Protein AF-A0A643KAF9-F1 (afdb_monomer_lite)

Radius of gyration: 13.21 Å; chains: 1; bounding box: 36×26×35 Å

pLDDT: mean 80.96, std 15.15, range [33.72, 95.19]

Sequence (92 aa):
MNTATFPSKPDVERRLRPGRDVLTKTIVDLAMELDVDPRAQSKRLQDVIDLDALYALVKDPDEPETDIQVSFRIWDITYVVTPTSVAATKLH

Secondary structure (DSSP, 8-state):
-------SS-SEEEEPPSSTTHHHHHHHHHHHHTT--GGG-SS-GGGTS-HHHHHHHHS-SSS--TT--EEEEETTEEEEE-SSEEEEEE--

Structure (mmCIF, N/CA/C/O backbone):
data_AF-A0A643KAF9-F1
#
_entry.id   AF-A0A643KAF9-F1
#
loop_
_atom_site.group_PDB
_atom_site.id
_atom_site.type_symbol
_atom_site.label_atom_id
_atom_site.label_alt_id
_atom_site.label_comp_id
_atom_site.label_asym_id
_atom_site.label_entity_id
_atom_site.label_seq_id
_atom_site.pdbx_PDB_ins_code
_atom_site.Cartn_x
_atom_site.Cartn_y
_atom_site.Cartn_z
_atom_site.occupancy
_atom_site.B_iso_or_equiv
_atom_site.auth_seq_id
_atom_site.auth_comp_id
_atom_site.auth_asym_id
_atom_site.auth_atom_id
_atom_site.pdbx_PDB_model_num
ATOM 1 N N . MET A 1 1 ? -24.292 7.479 -19.432 1.00 33.84 1 MET A N 1
ATOM 2 C CA . MET A 1 1 ? -22.836 7.705 -19.324 1.00 33.84 1 MET A CA 1
ATOM 3 C C . MET A 1 1 ? -22.490 7.581 -17.852 1.00 33.84 1 MET A C 1
ATOM 5 O O . MET A 1 1 ? -22.858 8.466 -17.094 1.00 33.84 1 MET A O 1
ATOM 9 N N . ASN A 1 2 ? -21.919 6.452 -17.427 1.00 33.72 2 ASN A N 1
ATOM 10 C CA . ASN A 1 2 ? -21.520 6.271 -16.032 1.00 33.72 2 ASN A CA 1
ATOM 11 C C . ASN A 1 2 ? -20.208 7.021 -15.821 1.00 33.72 2 ASN A C 1
ATOM 13 O O . ASN A 1 2 ? -19.167 6.606 -16.323 1.00 33.72 2 ASN A O 1
ATOM 17 N N . THR A 1 3 ? -20.275 8.150 -15.126 1.00 37.72 3 THR A N 1
ATOM 18 C CA . THR A 1 3 ? -19.099 8.826 -14.590 1.00 37.72 3 THR A CA 1
ATOM 19 C C . THR A 1 3 ? -18.497 7.901 -13.544 1.00 37.72 3 THR A C 1
ATOM 21 O O . THR A 1 3 ? -19.066 7.732 -12.467 1.00 37.72 3 THR A O 1
ATOM 24 N N . ALA A 1 4 ? -17.381 7.256 -13.877 1.00 40.31 4 ALA A N 1
ATOM 25 C CA . ALA A 1 4 ? -16.521 6.666 -12.869 1.00 40.31 4 ALA A CA 1
ATOM 26 C C . ALA A 1 4 ? -16.087 7.812 -11.949 1.00 40.31 4 ALA A C 1
ATOM 28 O O . ALA A 1 4 ? -15.280 8.659 -12.327 1.00 40.31 4 ALA A O 1
ATOM 29 N N . THR A 1 5 ? -16.721 7.908 -10.784 1.00 42.59 5 THR A N 1
ATOM 30 C CA . THR A 1 5 ? -16.345 8.844 -9.734 1.00 42.59 5 THR A CA 1
ATOM 31 C C . THR A 1 5 ? -15.006 8.364 -9.192 1.00 42.59 5 THR A C 1
ATOM 33 O O . THR A 1 5 ? -14.955 7.542 -8.279 1.00 42.59 5 THR A O 1
ATOM 36 N N . PHE A 1 6 ? -13.910 8.808 -9.806 1.00 48.53 6 PHE A N 1
ATOM 37 C CA . PHE A 1 6 ? -12.597 8.723 -9.182 1.00 48.53 6 PHE A CA 1
ATOM 38 C C . PHE A 1 6 ? -12.713 9.456 -7.843 1.00 48.53 6 PHE A C 1
ATOM 40 O O . PHE A 1 6 ? -13.230 10.580 -7.833 1.00 48.53 6 PHE A O 1
ATOM 47 N N . PRO A 1 7 ? -12.332 8.845 -6.709 1.00 51.44 7 PRO A N 1
ATOM 48 C CA . PRO A 1 7 ? -12.333 9.581 -5.464 1.00 51.44 7 PRO A CA 1
ATOM 49 C C . PRO A 1 7 ? -11.453 10.821 -5.636 1.00 51.44 7 PRO A C 1
ATOM 51 O O . PRO A 1 7 ? -10.453 10.810 -6.361 1.00 51.44 7 PRO A O 1
ATOM 54 N N . SER A 1 8 ? -11.902 11.898 -5.000 1.00 59.44 8 SER A N 1
ATOM 55 C CA . SER A 1 8 ? -11.153 13.112 -4.713 1.00 59.44 8 SER A CA 1
ATOM 56 C C . SER A 1 8 ? -9.668 12.813 -4.507 1.00 59.44 8 SER A C 1
ATOM 58 O O . SER A 1 8 ? -9.333 11.775 -3.944 1.00 59.44 8 SER A O 1
ATOM 60 N N . LYS A 1 9 ? -8.806 13.722 -4.979 1.00 72.62 9 LYS A N 1
ATOM 61 C CA . LYS A 1 9 ? -7.346 13.735 -4.781 1.00 72.62 9 LYS A CA 1
ATOM 62 C C . LYS A 1 9 ? -6.908 12.880 -3.572 1.00 72.62 9 LYS A C 1
ATOM 64 O O . LYS A 1 9 ? -7.415 13.143 -2.482 1.00 72.62 9 LYS A O 1
ATOM 69 N N . PRO A 1 10 ? -5.989 11.911 -3.746 1.00 82.06 10 PRO A N 1
ATOM 70 C CA . PRO A 1 10 ? -5.621 11.007 -2.665 1.00 82.06 10 PRO A CA 1
ATOM 71 C C . PRO A 1 10 ? -5.073 11.780 -1.466 1.00 82.06 10 PRO A C 1
ATOM 73 O O . PRO A 1 1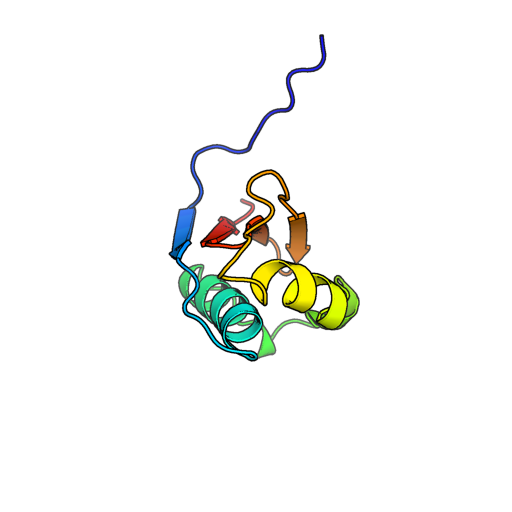0 ? -4.399 12.799 -1.645 1.00 82.06 10 PRO A O 1
ATOM 76 N N . ASP A 1 11 ? -5.338 11.273 -0.262 1.00 88.88 11 ASP A N 1
ATOM 77 C CA . ASP A 1 11 ? -4.825 11.862 0.978 1.00 88.88 11 ASP A CA 1
ATOM 78 C C . ASP A 1 11 ? -3.295 11.841 0.999 1.00 88.88 11 ASP A C 1
ATOM 80 O O . ASP A 1 11 ? -2.654 12.800 1.428 1.00 88.88 11 ASP A O 1
ATOM 84 N N . VAL A 1 12 ? -2.704 10.762 0.475 1.00 92.75 12 VAL A N 1
ATOM 85 C CA . VAL A 1 12 ? -1.256 10.604 0.351 1.00 92.75 12 VAL A CA 1
ATOM 86 C C . VAL A 1 12 ? -0.893 9.840 -0.923 1.00 92.75 12 VAL A C 1
ATOM 88 O O . VAL A 1 12 ? -1.566 8.889 -1.321 1.00 92.75 12 VAL A O 1
ATOM 91 N N . GLU A 1 13 ? 0.200 10.245 -1.570 1.00 92.81 13 GLU A N 1
ATOM 92 C CA . GLU A 1 13 ? 0.787 9.556 -2.720 1.00 92.81 13 GLU A CA 1
ATOM 93 C C . GLU A 1 13 ? 2.304 9.436 -2.547 1.00 92.81 13 GLU A C 1
ATOM 95 O O . GLU A 1 13 ? 2.984 10.385 -2.148 1.00 92.81 13 GLU A O 1
ATOM 100 N N . ARG A 1 14 ? 2.853 8.264 -2.874 1.00 92.75 14 ARG A N 1
ATOM 101 C CA . ARG A 1 14 ? 4.286 7.987 -2.800 1.00 92.75 14 ARG A CA 1
ATOM 102 C C . ARG A 1 14 ? 4.784 7.342 -4.082 1.00 92.75 14 ARG A C 1
ATOM 104 O O . ARG A 1 14 ? 4.260 6.324 -4.523 1.00 92.75 14 ARG A O 1
ATOM 111 N N . ARG A 1 15 ? 5.854 7.906 -4.648 1.00 89.50 15 ARG A N 1
ATOM 112 C CA . ARG A 1 15 ? 6.581 7.273 -5.754 1.00 89.50 15 ARG A CA 1
ATOM 113 C C . ARG A 1 15 ? 7.318 6.035 -5.263 1.00 89.50 15 ARG A C 1
ATOM 115 O O . ARG A 1 15 ? 7.998 6.078 -4.233 1.00 89.50 15 ARG A O 1
ATOM 122 N N . LEU A 1 16 ? 7.202 4.960 -6.025 1.00 85.19 16 LEU A N 1
ATOM 123 C CA . LEU A 1 16 ? 7.905 3.716 -5.774 1.00 85.19 16 LEU A CA 1
ATOM 124 C C . LEU A 1 16 ? 9.374 3.877 -6.158 1.00 85.19 16 LEU A C 1
ATOM 126 O O . LEU A 1 16 ? 9.725 4.500 -7.160 1.00 85.19 16 LEU A O 1
ATOM 130 N N . ARG A 1 17 ? 10.245 3.329 -5.315 1.00 79.25 17 ARG A N 1
ATOM 131 C CA . ARG A 1 17 ? 11.657 3.142 -5.647 1.00 79.25 17 ARG A CA 1
ATOM 132 C C . ARG A 1 17 ? 11.842 1.735 -6.221 1.00 79.25 17 ARG A C 1
ATOM 134 O O . ARG A 1 17 ? 11.090 0.840 -5.836 1.00 79.25 17 ARG A O 1
ATOM 141 N N . PRO A 1 18 ? 12.857 1.513 -7.067 1.00 69.19 18 PRO A N 1
ATOM 142 C CA . PRO A 1 18 ? 13.204 0.170 -7.509 1.00 69.19 18 PRO A CA 1
ATOM 143 C C . PRO A 1 18 ? 13.489 -0.738 -6.306 1.00 69.19 18 PRO A C 1
ATOM 145 O O . PRO A 1 18 ? 14.201 -0.340 -5.380 1.00 69.19 18 PRO A O 1
ATOM 148 N N . GLY A 1 19 ? 12.950 -1.956 -6.320 1.00 68.69 19 GLY A N 1
ATOM 149 C CA . GLY A 1 19 ? 13.246 -2.972 -5.310 1.00 68.69 19 GLY A CA 1
ATOM 150 C C . GLY A 1 19 ? 12.063 -3.883 -4.992 1.00 68.69 19 GLY A C 1
ATOM 151 O O . GLY A 1 19 ? 10.919 -3.442 -4.917 1.00 68.69 19 GLY A O 1
ATOM 152 N N . ARG A 1 20 ? 12.363 -5.166 -4.760 1.00 65.94 20 ARG A N 1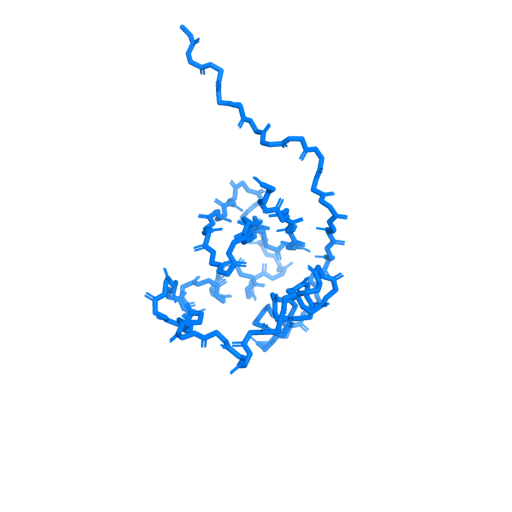
ATOM 153 C CA . ARG A 1 20 ? 11.363 -6.233 -4.601 1.00 65.94 20 ARG A CA 1
ATOM 154 C C . ARG A 1 20 ? 10.386 -5.991 -3.452 1.00 65.94 20 ARG A C 1
ATOM 156 O O . ARG A 1 20 ? 9.212 -6.246 -3.628 1.00 65.94 20 ARG A O 1
ATOM 163 N N . ASP A 1 21 ? 10.837 -5.457 -2.320 1.00 74.56 21 ASP A N 1
ATOM 164 C CA . ASP A 1 21 ? 9.984 -5.295 -1.129 1.00 74.56 21 ASP A CA 1
ATOM 165 C C . ASP A 1 21 ? 9.439 -3.866 -0.956 1.00 74.56 21 ASP A C 1
ATOM 167 O O . ASP A 1 21 ? 8.795 -3.545 0.048 1.00 74.56 21 ASP A O 1
ATOM 171 N N . VAL A 1 22 ? 9.699 -2.974 -1.921 1.00 83.62 22 VAL A N 1
ATOM 172 C CA . VAL A 1 22 ? 9.376 -1.544 -1.792 1.00 83.62 22 VAL A CA 1
ATOM 173 C C . VAL A 1 22 ? 7.870 -1.310 -1.789 1.00 83.62 22 VAL A C 1
ATOM 175 O O . VAL A 1 22 ? 7.392 -0.449 -1.052 1.00 83.62 22 VAL A O 1
ATOM 178 N N . LEU A 1 23 ? 7.112 -2.090 -2.557 1.00 86.56 23 LEU A N 1
ATOM 179 C CA . LEU A 1 23 ? 5.670 -1.913 -2.694 1.00 86.56 23 LEU A CA 1
ATOM 180 C C . LEU A 1 23 ? 4.908 -2.255 -1.410 1.00 86.56 23 LEU A C 1
ATOM 182 O O . LEU A 1 23 ? 4.183 -1.409 -0.891 1.00 86.56 23 LEU A O 1
ATOM 186 N N . THR A 1 24 ? 5.126 -3.445 -0.841 1.00 88.81 24 THR A N 1
ATOM 187 C CA . THR A 1 24 ? 4.477 -3.839 0.422 1.00 88.81 24 THR A CA 1
ATOM 188 C C . THR A 1 24 ? 4.864 -2.901 1.559 1.00 88.81 24 THR A C 1
ATOM 190 O O . THR A 1 24 ? 3.998 -2.468 2.318 1.00 88.81 24 THR A O 1
ATOM 193 N N . LYS A 1 25 ? 6.146 -2.519 1.646 1.00 90.25 25 LYS A N 1
ATOM 194 C CA . LYS A 1 25 ? 6.594 -1.520 2.620 1.00 90.25 25 LYS A CA 1
ATOM 195 C C . LYS A 1 25 ? 5.876 -0.185 2.421 1.00 90.25 25 LYS A C 1
ATOM 197 O O . LYS A 1 25 ? 5.392 0.383 3.390 1.00 90.25 25 LYS A O 1
ATOM 202 N N . THR A 1 26 ? 5.759 0.286 1.181 1.00 92.44 26 THR A N 1
ATOM 203 C CA . THR A 1 26 ? 5.069 1.542 0.862 1.00 92.44 26 THR A CA 1
ATOM 204 C C . THR A 1 26 ? 3.604 1.491 1.286 1.00 92.44 26 THR A C 1
ATOM 206 O O . THR A 1 26 ? 3.151 2.409 1.955 1.00 92.44 26 THR A O 1
ATOM 209 N N . ILE A 1 27 ? 2.880 0.412 0.980 1.00 91.81 27 ILE A N 1
ATOM 210 C CA . ILE A 1 27 ? 1.472 0.238 1.376 1.00 91.81 27 ILE A CA 1
ATOM 211 C C . ILE A 1 27 ? 1.312 0.296 2.904 1.00 91.81 27 ILE A C 1
ATOM 213 O O . ILE A 1 27 ? 0.424 0.986 3.406 1.00 91.81 27 ILE A O 1
ATOM 217 N N . VAL A 1 28 ? 2.192 -0.392 3.641 1.00 92.38 28 VAL A N 1
ATOM 218 C CA . VAL A 1 28 ? 2.195 -0.404 5.113 1.00 92.38 28 VAL A CA 1
ATOM 219 C C . VAL A 1 28 ? 2.546 0.969 5.687 1.00 92.38 28 VAL A C 1
ATOM 221 O O . VAL A 1 28 ? 1.865 1.439 6.593 1.00 92.38 28 VAL A O 1
ATOM 224 N N . ASP A 1 29 ? 3.565 1.637 5.146 1.00 93.69 29 ASP A N 1
ATOM 225 C CA . ASP A 1 29 ? 3.970 2.972 5.589 1.00 93.69 29 ASP A CA 1
ATOM 226 C C . ASP A 1 29 ? 2.853 4.001 5.341 1.00 93.69 29 ASP A C 1
ATOM 228 O O . ASP A 1 29 ? 2.601 4.840 6.201 1.00 93.69 29 ASP A O 1
ATOM 232 N N . LEU A 1 30 ? 2.148 3.913 4.206 1.00 94.31 30 LEU A N 1
ATOM 233 C CA . LEU A 1 30 ? 0.996 4.770 3.906 1.00 94.31 30 LEU A CA 1
ATOM 234 C C . LEU A 1 30 ? -0.195 4.495 4.834 1.00 94.31 30 LEU A C 1
ATOM 236 O O . LEU A 1 30 ? -0.890 5.432 5.207 1.00 94.31 30 LEU A O 1
ATOM 240 N N . ALA A 1 31 ? -0.425 3.240 5.237 1.00 93.50 31 ALA A N 1
ATOM 241 C CA . ALA A 1 31 ? -1.443 2.935 6.245 1.00 93.50 31 ALA A CA 1
ATOM 242 C C . ALA A 1 31 ? -1.133 3.636 7.571 1.00 93.50 31 ALA A C 1
ATOM 244 O O . ALA A 1 31 ? -1.990 4.324 8.122 1.00 93.50 31 ALA A O 1
ATOM 245 N N . MET A 1 32 ? 0.110 3.501 8.046 1.00 94.25 32 MET A N 1
ATOM 246 C CA . MET A 1 32 ? 0.548 4.115 9.300 1.00 94.25 32 MET A CA 1
ATOM 247 C C . MET A 1 32 ? 0.467 5.644 9.244 1.00 94.25 32 MET A C 1
ATOM 249 O O . MET A 1 32 ? 0.077 6.264 10.227 1.00 94.25 32 MET A O 1
ATOM 253 N N . GLU A 1 33 ? 0.792 6.252 8.101 1.00 95.19 33 GLU A N 1
ATOM 254 C CA . GLU A 1 33 ? 0.666 7.699 7.878 1.00 95.19 33 GLU A CA 1
ATOM 255 C C . GLU A 1 33 ? -0.791 8.183 7.884 1.00 95.19 33 GLU A C 1
ATOM 257 O O . GLU A 1 33 ? -1.060 9.315 8.270 1.00 95.19 33 GLU A O 1
ATOM 262 N N . LEU A 1 34 ? -1.734 7.313 7.521 1.00 93.12 34 LEU A N 1
ATOM 263 C CA . LEU A 1 34 ? -3.174 7.558 7.619 1.00 93.12 34 LEU A CA 1
ATOM 264 C C . LEU A 1 34 ? -3.761 7.132 8.979 1.00 93.12 34 LEU A C 1
ATOM 266 O O . LEU A 1 34 ? -4.974 6.928 9.092 1.00 93.12 34 LEU A O 1
ATOM 270 N N . ASP A 1 35 ? -2.929 6.991 10.014 1.00 92.69 35 ASP A N 1
ATOM 271 C CA . ASP A 1 35 ? -3.307 6.571 11.371 1.00 92.69 35 ASP A CA 1
ATOM 272 C C . ASP A 1 35 ? -3.981 5.188 11.433 1.00 92.69 35 ASP A C 1
ATOM 274 O O . ASP A 1 35 ? -4.851 4.931 12.269 1.00 92.69 35 ASP A O 1
ATOM 278 N N . VAL A 1 36 ? -3.609 4.282 10.530 1.00 92.06 36 VAL A N 1
ATOM 279 C CA . VAL A 1 36 ? -4.067 2.891 10.524 1.00 92.06 36 VAL A CA 1
ATOM 280 C C . VAL A 1 36 ? -2.870 1.986 10.776 1.00 92.06 36 VAL A C 1
ATOM 282 O O . VAL A 1 36 ? -1.973 1.915 9.947 1.00 92.06 36 VAL A O 1
ATOM 285 N N . ASP A 1 37 ? -2.852 1.261 11.900 1.00 91.44 37 ASP A N 1
ATOM 286 C CA . ASP A 1 37 ? -1.818 0.253 12.180 1.00 91.44 37 ASP A CA 1
ATOM 287 C C . ASP A 1 37 ? -2.202 -1.100 11.556 1.00 91.44 37 ASP A C 1
ATOM 289 O O . ASP A 1 37 ? -3.073 -1.786 12.102 1.00 91.44 37 ASP A O 1
ATOM 293 N N . PRO A 1 38 ? -1.543 -1.554 10.468 1.00 87.06 38 PRO A N 1
ATOM 294 C CA . PRO A 1 38 ? -1.865 -2.826 9.824 1.00 87.06 38 PRO A CA 1
ATOM 295 C C . PRO A 1 38 ? -1.647 -4.049 10.717 1.00 87.06 38 PRO A C 1
ATOM 297 O O . PRO A 1 38 ? -2.231 -5.100 10.465 1.00 87.06 38 PRO A O 1
ATOM 300 N N . ARG A 1 39 ? -0.804 -3.949 11.754 1.00 87.19 39 ARG A N 1
ATOM 301 C CA . ARG A 1 39 ? -0.515 -5.062 12.675 1.00 87.19 39 ARG A CA 1
ATOM 302 C C . ARG A 1 39 ? -1.642 -5.295 13.672 1.00 87.19 39 ARG A C 1
ATOM 304 O O . ARG A 1 39 ? -1.783 -6.409 14.169 1.00 87.19 39 ARG A O 1
ATOM 311 N N . ALA A 1 40 ? -2.434 -4.263 13.949 1.00 88.50 40 ALA A N 1
ATOM 312 C CA . ALA A 1 40 ? -3.631 -4.354 14.774 1.00 88.50 40 ALA A CA 1
ATOM 313 C C . ALA A 1 40 ? -4.854 -4.865 13.984 1.00 88.50 40 ALA A C 1
ATOM 315 O O . ALA A 1 40 ? -5.896 -5.148 14.574 1.00 88.50 40 ALA A O 1
ATOM 316 N N . GLN A 1 41 ? -4.741 -4.990 12.657 1.00 88.62 41 GLN A N 1
ATOM 317 C CA . GLN A 1 41 ? -5.835 -5.391 11.777 1.00 88.62 41 GLN A CA 1
ATOM 318 C C . GLN A 1 41 ? -5.906 -6.909 11.610 1.00 88.62 41 GLN A C 1
ATOM 320 O O . GLN A 1 41 ? -4.897 -7.607 11.527 1.00 88.62 41 GLN A O 1
ATOM 325 N N . SER A 1 42 ? -7.127 -7.433 11.508 1.00 87.75 42 SER A N 1
ATOM 326 C CA . SER A 1 42 ? -7.366 -8.876 11.366 1.00 87.75 42 SER A CA 1
ATOM 327 C C . SER A 1 42 ? -7.048 -9.399 9.962 1.00 87.75 42 SER A C 1
ATOM 329 O O . SER A 1 42 ? -6.715 -10.570 9.806 1.00 87.75 42 SER A O 1
ATOM 331 N N . LYS A 1 43 ? -7.177 -8.544 8.938 1.00 88.81 43 LYS A N 1
ATOM 332 C CA . LYS A 1 43 ? -6.928 -8.886 7.530 1.00 88.81 43 LYS A CA 1
ATOM 333 C C . LYS A 1 43 ? -5.490 -8.564 7.152 1.00 88.81 43 LYS A C 1
ATOM 335 O O . LYS A 1 43 ? -5.039 -7.442 7.383 1.00 88.81 43 LYS A O 1
ATOM 340 N N . ARG A 1 44 ? -4.797 -9.506 6.515 1.00 88.75 44 ARG A N 1
ATOM 341 C CA . ARG A 1 44 ? -3.463 -9.283 5.951 1.00 88.75 44 ARG A CA 1
ATOM 342 C C . ARG A 1 44 ? -3.574 -8.828 4.500 1.00 88.75 44 ARG A C 1
ATOM 344 O O . ARG A 1 44 ? -4.546 -9.129 3.816 1.00 88.75 44 ARG A O 1
ATOM 351 N N . LEU A 1 45 ? -2.546 -8.136 4.010 1.00 86.19 45 LEU A N 1
ATOM 352 C CA . LEU A 1 45 ? -2.503 -7.660 2.623 1.00 86.19 45 LEU A CA 1
ATOM 353 C C . LEU A 1 45 ? -2.620 -8.819 1.615 1.00 86.19 45 LEU A C 1
ATOM 355 O O . LEU A 1 45 ? -3.422 -8.755 0.689 1.00 86.19 45 LEU A O 1
ATOM 359 N N . GLN A 1 46 ? -1.902 -9.912 1.874 1.00 86.06 46 GLN A N 1
ATOM 360 C CA . GLN A 1 46 ? -1.937 -11.155 1.090 1.00 86.06 46 GLN A CA 1
ATOM 361 C C . GLN A 1 46 ? -3.309 -11.852 1.047 1.00 86.06 46 GLN A C 1
ATOM 363 O O . GLN A 1 46 ? -3.519 -12.714 0.202 1.00 86.06 46 GLN A O 1
ATOM 368 N N . ASP A 1 47 ? -4.238 -11.503 1.945 1.00 86.12 47 ASP A N 1
ATOM 369 C CA . ASP A 1 47 ? -5.594 -12.070 1.943 1.00 86.12 47 ASP A CA 1
ATOM 370 C C . ASP A 1 47 ? -6.511 -11.352 0.936 1.00 86.12 47 ASP A C 1
ATOM 372 O O . ASP A 1 47 ? -7.603 -11.830 0.635 1.00 86.12 47 ASP A O 1
ATOM 376 N N . VAL A 1 48 ? -6.099 -10.174 0.453 1.00 84.75 48 VAL A N 1
ATOM 377 C CA . VAL A 1 48 ? -6.897 -9.300 -0.422 1.00 84.75 48 VAL A CA 1
ATOM 378 C C . VAL A 1 48 ? -6.286 -9.186 -1.814 1.00 84.75 48 VAL A C 1
ATOM 380 O O . VAL A 1 48 ? -7.019 -9.012 -2.785 1.00 84.75 48 VAL A O 1
ATOM 383 N N . ILE A 1 49 ? -4.960 -9.279 -1.923 1.00 85.00 49 ILE A N 1
ATOM 384 C CA . ILE A 1 49 ? -4.255 -9.133 -3.192 1.00 85.00 49 ILE A CA 1
ATOM 385 C C . ILE A 1 49 ? -3.133 -10.158 -3.335 1.00 85.00 49 ILE A C 1
ATOM 387 O O . ILE A 1 49 ? -2.405 -10.444 -2.383 1.00 85.00 49 ILE A O 1
ATOM 391 N N . ASP A 1 50 ? -2.984 -10.681 -4.551 1.00 85.88 50 ASP A N 1
ATOM 392 C CA . ASP A 1 50 ? -1.822 -11.474 -4.934 1.00 85.88 50 ASP A CA 1
ATOM 393 C C . ASP A 1 50 ? -0.602 -10.546 -5.025 1.00 85.88 50 ASP A C 1
ATOM 395 O O . ASP A 1 50 ? -0.486 -9.711 -5.928 1.00 85.88 50 ASP A O 1
ATOM 399 N N . LEU A 1 51 ? 0.288 -10.667 -4.039 1.00 81.88 51 LEU A N 1
ATOM 400 C CA . LEU A 1 51 ? 1.482 -9.836 -3.940 1.00 81.88 51 LEU A CA 1
ATOM 401 C C . LEU A 1 51 ? 2.454 -10.097 -5.086 1.00 81.88 51 LEU A C 1
ATOM 403 O O . LEU A 1 51 ? 3.088 -9.152 -5.537 1.00 81.88 51 LEU A O 1
ATOM 407 N N . ASP A 1 52 ? 2.563 -11.331 -5.579 1.00 81.94 52 ASP A N 1
ATOM 408 C CA . ASP A 1 52 ? 3.486 -11.656 -6.666 1.00 81.94 52 ASP A CA 1
ATOM 409 C C . ASP A 1 52 ? 3.006 -11.044 -7.985 1.00 81.94 52 ASP A C 1
ATOM 411 O O . ASP A 1 52 ? 3.808 -10.463 -8.721 1.00 81.94 52 ASP A O 1
ATOM 415 N N . ALA A 1 53 ? 1.695 -11.075 -8.242 1.00 79.75 53 ALA A N 1
ATOM 416 C CA . ALA A 1 53 ? 1.095 -10.376 -9.378 1.00 79.75 53 ALA A CA 1
ATOM 417 C C . ALA A 1 53 ? 1.271 -8.851 -9.269 1.00 79.75 53 ALA A C 1
ATOM 419 O O . ALA A 1 53 ? 1.626 -8.184 -10.242 1.00 79.75 53 ALA A O 1
ATOM 420 N N . LEU A 1 54 ? 1.081 -8.292 -8.071 1.00 80.50 54 LEU A N 1
ATOM 421 C CA . LEU A 1 54 ? 1.262 -6.862 -7.832 1.00 80.50 54 LEU A CA 1
ATOM 422 C C . LEU A 1 54 ? 2.740 -6.439 -7.927 1.00 80.50 54 LEU A C 1
ATOM 424 O O . LEU A 1 54 ? 3.046 -5.344 -8.389 1.00 80.50 54 LEU A O 1
ATOM 428 N N . TYR A 1 55 ? 3.677 -7.302 -7.534 1.00 79.44 55 TYR A N 1
ATOM 429 C CA . TYR A 1 55 ? 5.103 -7.063 -7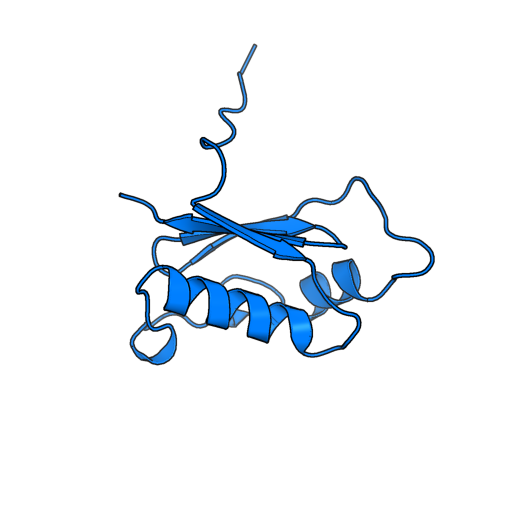.734 1.00 79.44 55 TYR A CA 1
ATOM 430 C C . TYR A 1 55 ? 5.494 -7.139 -9.202 1.00 79.44 55 TYR A C 1
ATOM 432 O O . TYR A 1 55 ? 6.314 -6.331 -9.628 1.00 79.44 55 TYR A O 1
ATOM 440 N N . ALA A 1 56 ? 4.923 -8.065 -9.978 1.00 78.62 56 ALA A N 1
ATOM 441 C CA . ALA A 1 56 ? 5.179 -8.149 -11.414 1.00 78.62 56 ALA A CA 1
ATOM 442 C C . ALA A 1 56 ? 4.846 -6.826 -12.126 1.00 78.62 56 ALA A C 1
ATOM 444 O O . ALA A 1 56 ? 5.631 -6.386 -12.958 1.00 78.62 56 ALA A O 1
ATOM 445 N N . LEU A 1 57 ? 3.773 -6.146 -11.706 1.00 77.94 57 LEU A N 1
ATOM 446 C CA . LEU A 1 57 ? 3.390 -4.821 -12.208 1.00 77.94 57 LEU A CA 1
ATOM 447 C C . LEU A 1 57 ? 4.451 -3.729 -11.966 1.00 77.94 57 LEU A C 1
ATOM 449 O O . LEU A 1 57 ? 4.601 -2.816 -12.769 1.00 77.94 57 LEU A O 1
ATOM 453 N N . VAL A 1 58 ? 5.166 -3.790 -10.841 1.00 75.38 58 VAL A N 1
ATOM 454 C CA . VAL A 1 58 ? 6.123 -2.748 -10.409 1.00 75.38 58 VAL A CA 1
ATOM 455 C C . VAL A 1 58 ? 7.572 -3.105 -10.778 1.00 75.38 58 VAL A C 1
ATOM 457 O O . VAL A 1 58 ? 8.472 -2.270 -10.706 1.00 75.38 58 VAL A O 1
ATOM 460 N N . LYS A 1 59 ? 7.832 -4.366 -11.140 1.00 68.38 59 LYS A N 1
ATOM 461 C CA . LYS A 1 59 ? 9.182 -4.919 -11.310 1.00 68.38 59 LYS A CA 1
ATOM 462 C C . LYS A 1 59 ? 9.867 -4.499 -12.610 1.00 68.38 59 LYS A C 1
ATOM 464 O O . LYS A 1 59 ? 11.088 -4.634 -12.656 1.00 68.38 59 LYS A O 1
ATOM 469 N N . ASP A 1 60 ? 9.141 -4.010 -13.614 1.00 65.50 60 ASP A N 1
ATOM 470 C CA . ASP A 1 60 ? 9.725 -3.612 -14.899 1.00 65.50 60 ASP A CA 1
ATOM 471 C C . ASP A 1 60 ? 9.891 -2.081 -15.005 1.00 65.50 60 ASP A C 1
ATOM 473 O O . ASP A 1 60 ? 8.963 -1.372 -15.399 1.00 65.50 60 ASP A O 1
ATOM 477 N N . PRO A 1 61 ? 11.040 -1.523 -14.570 1.00 57.81 61 PRO A N 1
ATOM 478 C CA . PRO A 1 61 ? 11.317 -0.095 -14.685 1.00 57.81 61 PRO A CA 1
ATOM 479 C C . PRO A 1 61 ? 11.758 0.319 -16.096 1.00 57.81 61 PRO A C 1
ATOM 481 O O . PRO A 1 61 ? 11.798 1.521 -16.361 1.00 57.81 61 PRO A O 1
ATOM 484 N N . ASP A 1 62 ? 12.124 -0.637 -16.957 1.00 61.47 62 ASP A N 1
ATOM 485 C CA . ASP A 1 62 ? 12.671 -0.373 -18.290 1.00 61.47 62 ASP A CA 1
ATOM 486 C C . ASP A 1 62 ? 11.552 -0.273 -19.340 1.00 61.47 62 ASP A C 1
ATOM 488 O O . ASP A 1 62 ? 11.630 0.563 -20.241 1.00 61.47 62 ASP A O 1
ATOM 492 N N . GLU A 1 63 ? 10.466 -1.031 -19.164 1.00 62.03 63 GLU A N 1
ATOM 493 C CA . GLU A 1 63 ? 9.223 -0.894 -19.929 1.00 62.03 63 GLU A CA 1
ATOM 494 C C . GLU A 1 63 ? 8.013 -0.860 -18.983 1.00 62.03 63 GLU A C 1
ATOM 496 O O . GLU A 1 63 ? 7.262 -1.833 -18.885 1.00 62.03 63 GLU A O 1
ATOM 501 N N . PRO A 1 64 ? 7.787 0.252 -18.256 1.00 61.19 64 PRO A N 1
ATOM 502 C CA . PRO A 1 64 ? 6.577 0.371 -17.464 1.00 61.19 64 PRO A CA 1
ATOM 503 C C . PRO A 1 64 ? 5.383 0.328 -18.421 1.00 61.19 64 PRO A C 1
ATOM 505 O O . PRO A 1 64 ? 5.232 1.217 -19.260 1.00 61.19 64 PRO A O 1
ATOM 508 N N . GLU A 1 65 ? 4.515 -0.676 -18.295 1.00 60.72 65 GLU A N 1
ATOM 509 C CA . GLU A 1 65 ? 3.192 -0.645 -18.921 1.00 60.72 65 GLU A CA 1
ATOM 510 C C . GLU A 1 65 ? 2.414 0.515 -18.277 1.00 60.72 65 GLU A C 1
ATOM 512 O O . GLU A 1 65 ? 1.767 0.373 -17.239 1.00 60.72 65 GLU A O 1
ATOM 517 N N . THR A 1 66 ? 2.548 1.712 -18.856 1.00 61.72 66 THR A N 1
ATOM 518 C CA . THR A 1 66 ? 2.147 2.992 -18.245 1.00 61.72 66 THR A CA 1
ATOM 519 C C . THR A 1 66 ? 0.648 3.125 -18.005 1.00 61.72 66 THR A C 1
ATOM 521 O O . THR A 1 66 ? 0.232 4.022 -17.274 1.00 61.72 66 THR A O 1
ATOM 524 N N . ASP A 1 67 ? -0.147 2.224 -18.577 1.00 71.25 67 ASP A N 1
ATOM 525 C CA . ASP A 1 67 ? -1.605 2.267 -18.525 1.00 71.25 67 ASP A CA 1
ATOM 526 C C . ASP A 1 67 ? -2.206 1.320 -17.477 1.00 71.25 67 ASP A C 1
ATOM 528 O O . ASP A 1 67 ? -3.426 1.306 -17.290 1.00 71.25 67 ASP A O 1
ATOM 532 N N . ILE A 1 68 ? -1.390 0.530 -16.765 1.00 79.38 68 ILE A N 1
ATOM 533 C CA . ILE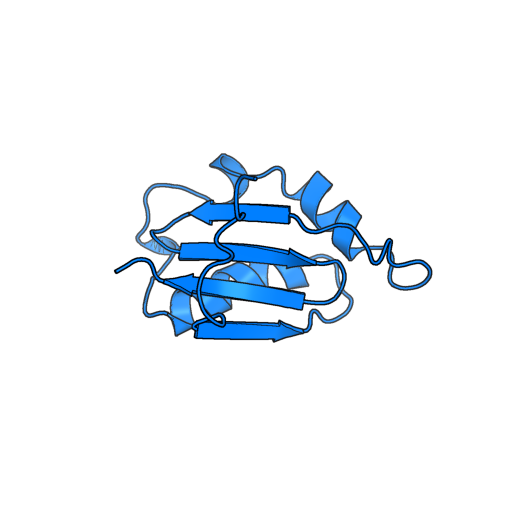 A 1 68 ? -1.922 -0.379 -15.748 1.00 79.38 68 ILE A CA 1
ATOM 534 C C . ILE A 1 68 ? -2.064 0.331 -14.405 1.00 79.38 68 ILE A C 1
ATOM 536 O O . ILE A 1 68 ? -1.112 0.825 -13.803 1.00 79.38 68 ILE A O 1
ATOM 540 N N . GLN A 1 69 ? -3.290 0.301 -13.897 1.00 85.88 69 GLN A N 1
ATOM 541 C CA . GLN A 1 69 ? -3.644 0.775 -12.573 1.00 85.88 69 GLN A CA 1
ATOM 542 C C . GLN A 1 69 ? -4.408 -0.324 -11.841 1.00 85.88 69 GLN A C 1
ATOM 544 O O . GLN A 1 69 ? -5.438 -0.808 -12.311 1.00 85.88 69 GLN A O 1
ATOM 549 N N . VAL A 1 70 ? -3.934 -0.683 -10.652 1.00 87.69 70 VAL A N 1
ATOM 550 C CA . VAL A 1 70 ? -4.619 -1.623 -9.764 1.00 87.69 70 VAL A CA 1
ATOM 551 C C . VAL A 1 70 ? -5.200 -0.846 -8.598 1.00 87.69 70 VAL A C 1
ATOM 553 O O . VAL A 1 70 ? -4.500 -0.084 -7.938 1.00 87.69 70 VAL A O 1
ATOM 556 N N . SER A 1 71 ? -6.489 -1.038 -8.331 1.00 91.06 71 SER A N 1
ATOM 557 C CA . SER A 1 71 ? -7.146 -0.459 -7.161 1.00 91.06 71 SER A CA 1
ATOM 558 C C . SER A 1 71 ? -7.704 -1.557 -6.272 1.00 91.06 71 SER A C 1
ATOM 560 O O . SER A 1 71 ? -8.285 -2.528 -6.754 1.00 91.06 71 SER A O 1
ATOM 562 N N . PHE A 1 72 ? -7.506 -1.418 -4.967 1.00 91.62 72 PHE A N 1
ATOM 563 C CA . PHE A 1 72 ? -8.032 -2.354 -3.981 1.00 91.62 72 PHE A CA 1
ATOM 564 C C . PHE A 1 72 ? -8.303 -1.640 -2.661 1.00 91.62 72 PHE A C 1
ATOM 566 O O . PHE A 1 72 ? -7.846 -0.521 -2.424 1.00 91.62 72 PHE A O 1
ATOM 573 N N . ARG A 1 73 ? -9.073 -2.292 -1.791 1.00 92.75 73 ARG A N 1
ATOM 574 C CA . ARG A 1 73 ? -9.456 -1.748 -0.490 1.00 92.75 73 ARG A CA 1
ATOM 575 C C . ARG A 1 73 ? -9.050 -2.692 0.623 1.00 92.75 73 ARG A C 1
ATOM 577 O O . ARG A 1 73 ? -9.406 -3.868 0.598 1.00 92.75 73 ARG A O 1
ATOM 584 N N . ILE A 1 74 ? -8.377 -2.151 1.627 1.00 93.31 74 ILE A N 1
ATOM 585 C CA . ILE A 1 74 ? -8.032 -2.865 2.851 1.00 93.31 74 ILE A CA 1
ATOM 586 C C . ILE A 1 74 ? -7.858 -1.856 3.995 1.00 93.31 74 ILE A C 1
ATOM 588 O O . ILE A 1 74 ? -7.455 -0.726 3.752 1.00 93.31 74 ILE A O 1
ATOM 592 N N . TRP A 1 75 ? -8.198 -2.252 5.225 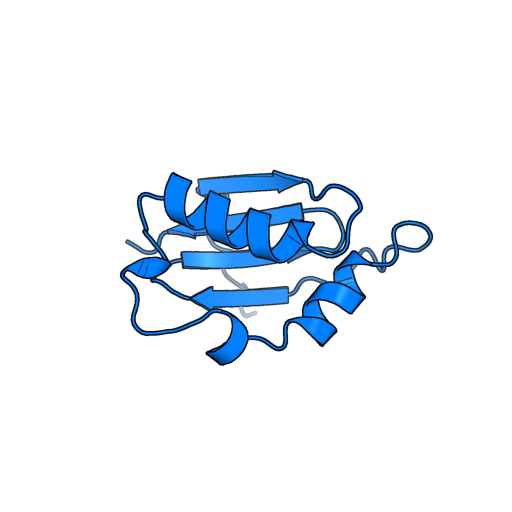1.00 93.56 75 TRP A N 1
ATOM 593 C CA . TRP A 1 75 ? -8.058 -1.424 6.438 1.00 93.56 75 TRP A CA 1
ATOM 594 C C . TRP A 1 75 ? -8.735 -0.046 6.356 1.00 93.56 75 TRP A C 1
ATOM 596 O O . TRP A 1 75 ? -8.165 0.954 6.776 1.00 93.56 75 TRP A O 1
ATOM 606 N N . ASP A 1 76 ? -9.927 0.007 5.752 1.00 91.69 76 ASP A N 1
ATOM 607 C CA . ASP A 1 76 ? -10.665 1.252 5.490 1.00 91.69 76 ASP A CA 1
ATOM 608 C C . ASP A 1 76 ? -9.869 2.288 4.678 1.00 91.69 76 ASP A C 1
ATOM 610 O O . ASP A 1 76 ? -10.145 3.483 4.708 1.00 91.69 76 ASP A O 1
ATOM 614 N N . ILE A 1 77 ? -8.902 1.817 3.890 1.00 93.94 77 ILE A N 1
ATOM 615 C CA . ILE A 1 77 ? -8.116 2.609 2.952 1.00 93.94 77 ILE A CA 1
ATOM 616 C C . ILE A 1 77 ? -8.336 2.054 1.546 1.00 93.94 77 ILE A C 1
ATOM 618 O O . ILE A 1 77 ? -8.332 0.841 1.309 1.00 93.94 77 ILE A O 1
ATOM 622 N N . THR A 1 78 ? -8.540 2.955 0.591 1.00 94.06 78 THR A N 1
ATOM 623 C CA . THR A 1 78 ? -8.472 2.638 -0.836 1.00 94.06 78 THR A CA 1
ATOM 624 C C . THR A 1 78 ? -7.058 2.906 -1.322 1.00 94.06 78 THR A C 1
ATOM 626 O O . THR A 1 78 ? -6.569 4.025 -1.196 1.00 94.06 78 THR A O 1
ATOM 629 N N . TYR A 1 79 ? -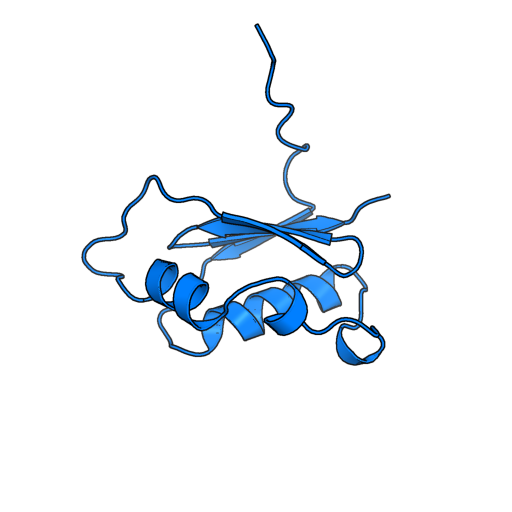6.420 1.884 -1.881 1.00 93.06 79 TYR A N 1
ATOM 630 C CA . TYR A 1 79 ? -5.112 1.985 -2.512 1.00 93.06 79 TYR A CA 1
ATOM 631 C C . TYR A 1 79 ? -5.258 1.987 -4.025 1.00 93.06 79 TYR A C 1
ATOM 633 O O . TYR A 1 79 ? -6.059 1.238 -4.588 1.00 93.06 79 TYR A O 1
ATOM 641 N N . VAL A 1 80 ? -4.438 2.804 -4.671 1.00 92.44 80 VAL A N 1
ATOM 642 C CA . VAL A 1 80 ? -4.248 2.828 -6.116 1.00 92.44 80 VAL A CA 1
ATOM 643 C C . VAL A 1 80 ? -2.763 2.638 -6.384 1.00 92.44 80 VAL A C 1
ATOM 645 O O . VAL A 1 80 ? -1.951 3.461 -5.974 1.00 92.44 80 VAL A O 1
ATOM 648 N N . VAL A 1 81 ? -2.413 1.549 -7.055 1.00 89.62 81 VAL A N 1
ATOM 649 C CA . VAL A 1 81 ? -1.040 1.188 -7.407 1.00 89.62 81 VAL A CA 1
ATOM 650 C C . VAL A 1 81 ? -0.870 1.326 -8.913 1.00 89.62 81 VAL A C 1
ATOM 652 O O . VAL A 1 81 ? -1.642 0.764 -9.689 1.00 89.62 81 VAL A O 1
ATOM 655 N N . THR A 1 82 ? 0.156 2.065 -9.307 1.00 87.44 82 THR A N 1
ATOM 656 C CA . THR A 1 82 ? 0.684 2.132 -10.671 1.00 87.44 82 THR A CA 1
ATOM 657 C C . THR A 1 82 ? 2.105 1.552 -10.667 1.00 87.44 82 THR A C 1
ATOM 659 O O . THR A 1 82 ? 2.678 1.365 -9.587 1.00 87.44 82 THR A O 1
ATOM 662 N N . PRO A 1 83 ? 2.734 1.320 -11.833 1.00 85.00 83 PRO A N 1
ATOM 663 C CA . PRO A 1 83 ? 4.132 0.889 -11.880 1.00 85.00 83 PRO A CA 1
ATOM 664 C C . PRO A 1 83 ? 5.095 1.837 -11.146 1.00 85.00 83 PRO A C 1
ATOM 666 O O . PRO A 1 83 ? 6.151 1.417 -10.682 1.00 85.00 83 PRO A O 1
ATOM 669 N N . THR A 1 84 ? 4.740 3.122 -11.009 1.00 85.94 84 THR A N 1
ATOM 670 C CA . THR A 1 84 ? 5.650 4.159 -10.490 1.00 85.94 84 THR A CA 1
ATOM 671 C C . THR A 1 84 ? 5.200 4.804 -9.179 1.00 85.94 84 THR A C 1
ATOM 673 O O . THR A 1 84 ? 5.998 5.497 -8.540 1.00 85.94 84 THR A O 1
ATOM 676 N N . SER A 1 85 ? 3.960 4.592 -8.732 1.00 90.00 85 SER A N 1
ATOM 677 C CA . SER A 1 85 ? 3.433 5.207 -7.511 1.00 90.00 85 SER A CA 1
ATOM 678 C C . SER A 1 85 ? 2.371 4.366 -6.808 1.00 90.00 85 SER A C 1
ATOM 680 O O . SER A 1 85 ? 1.718 3.506 -7.394 1.00 90.00 85 SER A O 1
ATOM 682 N N . VAL A 1 86 ? 2.194 4.648 -5.519 1.00 92.62 86 VAL A N 1
ATOM 683 C CA . VAL A 1 86 ? 1.066 4.183 -4.715 1.00 92.62 86 VAL A CA 1
ATOM 684 C C . VAL A 1 86 ? 0.383 5.398 -4.116 1.00 92.62 86 VAL A C 1
ATOM 686 O O . VAL A 1 86 ? 1.018 6.188 -3.417 1.00 92.62 86 VAL A O 1
ATOM 689 N N . ALA A 1 87 ? -0.910 5.523 -4.362 1.00 94.19 87 ALA A N 1
ATOM 690 C CA . ALA A 1 87 ? -1.778 6.485 -3.711 1.00 94.19 87 ALA A CA 1
ATOM 691 C C . ALA A 1 87 ? -2.691 5.773 -2.709 1.00 94.19 87 ALA A C 1
ATOM 693 O O . ALA A 1 87 ? -3.103 4.633 -2.934 1.00 94.19 87 ALA A O 1
ATOM 694 N N . ALA A 1 88 ? -3.001 6.446 -1.605 1.00 95.19 88 ALA A N 1
ATOM 695 C CA . ALA A 1 88 ? -3.894 5.952 -0.569 1.00 95.19 88 ALA A CA 1
ATOM 696 C C . ALA A 1 88 ? -4.915 7.027 -0.176 1.00 95.19 88 ALA A C 1
ATOM 698 O O . ALA A 1 88 ? -4.616 8.222 -0.136 1.00 95.19 88 ALA A O 1
ATOM 699 N N . THR A 1 89 ? -6.143 6.592 0.091 1.00 94.56 89 THR A N 1
ATOM 700 C CA . THR A 1 89 ? -7.251 7.448 0.533 1.00 94.56 89 THR A CA 1
ATOM 701 C C . THR A 1 89 ? -7.988 6.757 1.665 1.00 94.56 89 THR A C 1
ATOM 703 O O . THR A 1 89 ? -8.486 5.640 1.483 1.00 94.56 89 THR A O 1
ATOM 706 N N . LYS A 1 90 ? -8.048 7.398 2.829 1.00 91.62 90 LYS A N 1
ATOM 707 C CA . LYS A 1 90 ? -8.778 6.906 3.992 1.00 91.62 90 LYS A CA 1
ATOM 708 C C . LYS A 1 90 ? -10.274 7.085 3.757 1.00 91.62 90 LYS A C 1
ATOM 710 O O . LYS A 1 90 ? -10.731 8.106 3.251 1.00 91.62 90 LYS A O 1
ATOM 715 N N . LEU A 1 91 ? -11.048 6.065 4.091 1.00 86.62 91 LEU A N 1
ATOM 716 C CA . LEU A 1 91 ? -12.500 6.104 4.003 1.00 86.62 91 LEU A CA 1
ATOM 717 C C . LEU A 1 91 ? -13.040 6.692 5.312 1.00 86.62 91 LEU A C 1
ATOM 719 O O . LEU A 1 91 ? -12.688 6.219 6.393 1.00 86.62 91 LEU A O 1
ATOM 723 N N . HIS A 1 92 ? -13.839 7.753 5.195 1.00 71.38 92 HIS A N 1
ATOM 724 C CA . HIS A 1 92 ? -14.516 8.427 6.307 1.00 71.38 92 HIS A CA 1
ATOM 725 C C . HIS A 1 92 ? -15.897 7.833 6.579 1.00 71.38 92 HIS A C 1
ATOM 727 O O . HIS A 1 92 ? -16.576 7.451 5.596 1.00 71.38 92 HIS A O 1
#

Foldseek 3Di:
DDPPCDDDDFPDKDWFDADQCRVVVVVQVVCVVVVHHQVPDPDDPVNWDDSVVLSVQQNDPPDRPQPDWDWTDDRQWIWIDHNTMIGIHHHD